Protein AF-A0A382UKI1-F1 (afdb_monomer_lite)

Secondary structure (DSSP, 8-state):
--GGGGGSPPPHHHHHHHHHHS----TT-S-HHHHHHHHHHHHHHHHHHHHHHT--THHHHHHHHTSS--------

pLDDT: mean 72.87, std 17.73, range [37.22, 93.0]

Foldseek 3Di:
DDPCVVVPDQDPVQVVCCVVVVDGDDPCPDPVVVVVVVVVVVVVVVVVVCVVVVHDPVVPVVVVVVPPDDPPDDDD

Sequence (76 aa):
MDPACLQHQVTEQERTTFERDGYLIVENAIPQSLVDRLVPISDRVDRQERDRMGKSPEDGRQREASLLPGKQQPEY

Structure (mmCIF, N/CA/C/O backbone):
data_AF-A0A382UKI1-F1
#
_entry.id   AF-A0A382UKI1-F1
#
loop_
_atom_site.group_PDB
_atom_site.id
_atom_site.type_symbol
_atom_site.label_atom_id
_atom_site.label_alt_id
_atom_site.label_comp_id
_atom_site.label_asym_id
_atom_site.label_entity_id
_atom_site.label_seq_id
_atom_site.pdbx_PDB_ins_code
_atom_site.Cartn_x
_atom_site.Cartn_y
_atom_site.Cartn_z
_atom_site.occupancy
_atom_site.B_iso_or_equiv
_atom_site.auth_seq_id
_atom_site.auth_comp_id
_atom_site.auth_asym_id
_atom_site.auth_atom_id
_atom_site.pdbx_PDB_model_num
ATOM 1 N N . MET A 1 1 ? -6.094 19.398 1.893 1.00 52.12 1 MET A N 1
ATOM 2 C CA . MET A 1 1 ? -6.625 18.230 2.621 1.00 52.12 1 MET A CA 1
ATOM 3 C C . MET A 1 1 ? -8.047 18.044 2.136 1.00 52.12 1 MET A C 1
ATOM 5 O O . MET A 1 1 ? -8.806 19.001 2.214 1.00 52.12 1 MET A O 1
ATOM 9 N N . ASP A 1 2 ? -8.349 16.908 1.514 1.00 67.06 2 ASP A N 1
ATOM 10 C CA . ASP A 1 2 ? -9.687 16.633 0.984 1.00 67.06 2 ASP A CA 1
ATOM 11 C C . ASP A 1 2 ? -10.612 16.240 2.150 1.00 67.06 2 ASP A C 1
ATOM 13 O O . ASP A 1 2 ? -10.295 15.274 2.840 1.00 67.06 2 ASP A O 1
ATOM 17 N N . PRO A 1 3 ? -11.717 16.959 2.413 1.00 68.12 3 PRO A N 1
ATOM 18 C CA . PRO A 1 3 ? -12.630 16.642 3.512 1.00 68.12 3 PRO A CA 1
ATOM 19 C C . PRO A 1 3 ? -13.287 15.253 3.403 1.00 68.12 3 PRO A C 1
ATOM 21 O O . PRO A 1 3 ? -13.787 14.751 4.410 1.00 68.12 3 PRO A O 1
ATOM 24 N N . AL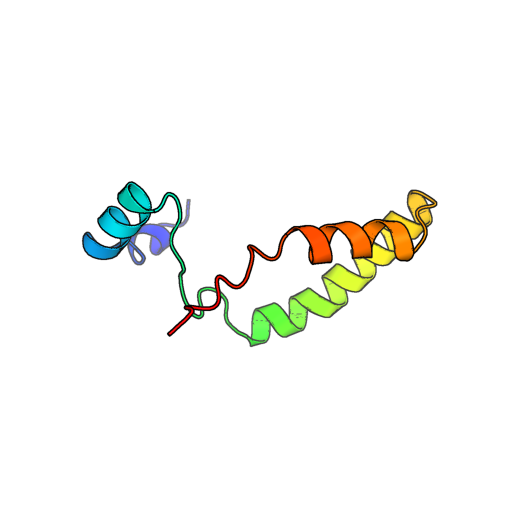A A 1 4 ? -13.252 14.591 2.240 1.00 65.94 4 ALA A N 1
ATOM 25 C CA . ALA A 1 4 ? -13.714 13.213 2.077 1.00 65.94 4 ALA A CA 1
ATOM 26 C C . ALA A 1 4 ? -12.899 12.196 2.901 1.00 65.94 4 ALA A C 1
ATOM 28 O O . ALA A 1 4 ? -13.412 11.127 3.227 1.00 65.94 4 ALA A O 1
ATOM 29 N N . CYS A 1 5 ? -11.670 12.524 3.325 1.00 58.62 5 CYS A N 1
ATOM 30 C CA . CYS A 1 5 ? -10.889 11.646 4.203 1.00 58.62 5 CYS A CA 1
ATOM 31 C C . CYS A 1 5 ? -11.540 11.431 5.582 1.00 58.62 5 CYS A C 1
ATOM 33 O O . CYS A 1 5 ? -11.265 10.433 6.241 1.00 58.62 5 CYS A O 1
ATOM 35 N N . LEU A 1 6 ? -12.445 12.325 5.996 1.00 60.56 6 LEU A N 1
ATOM 36 C CA . LEU A 1 6 ? -13.212 12.212 7.239 1.00 60.56 6 LEU A CA 1
ATOM 37 C C . LEU A 1 6 ? -14.381 11.220 7.140 1.00 60.56 6 LEU A C 1
ATOM 39 O O . LEU A 1 6 ? -15.009 10.944 8.160 1.00 60.56 6 LEU A O 1
ATOM 43 N N . GLN A 1 7 ? -1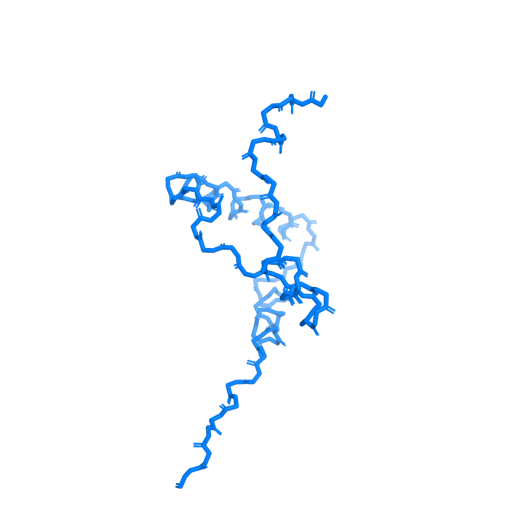4.689 10.702 5.944 1.00 64.25 7 GLN A N 1
ATOM 44 C CA . GLN A 1 7 ? -15.753 9.713 5.723 1.00 64.25 7 GLN A CA 1
ATOM 45 C C . GLN A 1 7 ? -15.278 8.269 5.934 1.00 64.25 7 GLN A C 1
ATOM 47 O O . GLN A 1 7 ? -16.098 7.380 6.140 1.00 64.25 7 GLN A O 1
ATOM 52 N N . HIS A 1 8 ? -13.964 8.038 5.929 1.00 67.25 8 HIS A N 1
ATOM 53 C CA . HIS A 1 8 ? -13.344 6.729 6.144 1.00 67.25 8 HIS A CA 1
ATOM 54 C C . HIS A 1 8 ? -12.584 6.718 7.471 1.00 67.25 8 HIS A C 1
ATOM 56 O O . HIS A 1 8 ? -11.381 6.468 7.524 1.00 67.25 8 HIS A O 1
ATOM 62 N N . GLN A 1 9 ? -13.285 7.078 8.547 1.00 70.44 9 GLN A N 1
ATOM 63 C CA . GLN A 1 9 ? -12.717 7.007 9.888 1.00 70.44 9 GLN A CA 1
ATOM 64 C C . GLN A 1 9 ? -12.545 5.548 10.296 1.00 70.44 9 GLN A C 1
ATOM 66 O O . GLN A 1 9 ? -13.440 4.731 10.092 1.00 70.44 9 GLN A O 1
ATOM 71 N N . VAL A 1 10 ? -11.395 5.257 10.900 1.00 73.00 10 VAL A N 1
ATOM 72 C CA . VAL A 1 10 ? -11.144 3.981 11.567 1.00 73.00 10 VAL A CA 1
ATOM 73 C C . VAL A 1 10 ? -12.212 3.774 12.641 1.00 73.00 10 VAL A C 1
ATOM 75 O O . VAL A 1 10 ? -12.468 4.659 13.462 1.00 73.00 10 VAL A O 1
ATOM 78 N N . THR A 1 11 ? -12.848 2.610 12.621 1.00 82.19 11 THR A N 1
ATOM 79 C CA . THR A 1 11 ? -13.793 2.198 13.659 1.00 82.19 11 THR A CA 1
ATOM 80 C C . THR A 1 11 ? -13.059 1.940 14.976 1.00 82.19 11 THR A C 1
ATOM 82 O O . THR A 1 11 ? -11.856 1.676 15.000 1.00 82.19 11 THR A O 1
ATOM 85 N N . GLU A 1 12 ? -13.770 1.968 16.105 1.00 81.00 12 GLU A N 1
ATOM 86 C CA . GLU A 1 12 ? -13.154 1.659 17.406 1.00 81.00 12 GLU A CA 1
ATOM 87 C C . GLU A 1 12 ? -12.510 0.264 17.432 1.00 81.00 12 GLU A C 1
ATOM 89 O O . GLU A 1 12 ? -11.438 0.093 18.003 1.00 81.00 12 GLU A O 1
ATOM 94 N N . GLN A 1 13 ? -13.106 -0.718 16.749 1.00 80.25 13 GLN A N 1
ATOM 95 C CA . GLN A 1 13 ? -12.564 -2.077 16.659 1.00 80.25 13 GLN A CA 1
ATOM 96 C C . GLN A 1 13 ? -11.260 -2.139 15.853 1.00 80.25 13 GLN A C 1
ATOM 98 O O . GLN A 1 13 ? -10.301 -2.795 16.269 1.00 80.25 13 GLN A O 1
ATOM 103 N N . GLU A 1 14 ? -11.192 -1.436 14.722 1.00 82.31 14 GLU A N 1
ATOM 104 C CA . GLU A 1 14 ? -9.969 -1.326 13.919 1.00 82.31 14 GLU A CA 1
ATOM 105 C C . GLU A 1 14 ? -8.875 -0.576 14.682 1.00 82.31 14 GLU A C 1
ATOM 107 O O . GLU A 1 14 ? -7.709 -0.967 14.638 1.00 82.31 14 GLU A O 1
ATOM 112 N N . ARG A 1 15 ? -9.251 0.447 15.459 1.00 83.75 15 ARG A N 1
ATOM 113 C CA . ARG A 1 15 ? -8.333 1.168 16.343 1.00 83.75 15 ARG A CA 1
ATOM 114 C C . ARG A 1 15 ? -7.762 0.259 17.424 1.00 83.75 15 ARG A C 1
ATOM 116 O O . ARG A 1 15 ? -6.551 0.231 17.604 1.00 83.75 15 ARG A O 1
ATOM 123 N N . THR A 1 16 ? -8.608 -0.503 18.115 1.00 85.12 16 THR A N 1
ATOM 124 C CA . THR A 1 16 ? -8.160 -1.463 19.134 1.00 85.12 16 THR A CA 1
ATOM 125 C C . THR A 1 16 ? -7.248 -2.530 18.531 1.00 85.12 16 THR A C 1
ATOM 127 O O . THR A 1 16 ? -6.250 -2.899 19.143 1.00 85.12 16 THR A O 1
ATOM 130 N N . THR A 1 17 ? -7.556 -3.003 17.321 1.00 85.25 17 THR A N 1
ATOM 131 C CA . THR A 1 17 ? -6.714 -3.973 16.605 1.00 85.25 17 THR A CA 1
ATOM 132 C C . THR 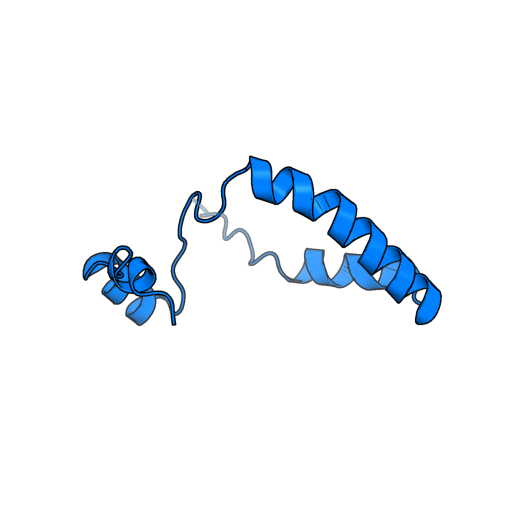A 1 17 ? -5.350 -3.370 16.275 1.00 85.25 17 THR A C 1
ATOM 134 O O . THR A 1 17 ? -4.330 -3.977 16.583 1.00 85.25 17 THR A O 1
ATOM 137 N N . PHE A 1 18 ? -5.316 -2.141 15.755 1.00 87.06 18 PHE A N 1
ATOM 138 C CA . PHE A 1 18 ? -4.071 -1.424 15.482 1.00 87.06 18 PHE A CA 1
ATOM 139 C C . PHE A 1 18 ? -3.238 -1.178 16.748 1.00 87.06 18 PHE A C 1
ATOM 141 O O . PHE A 1 18 ? -2.032 -1.402 16.740 1.00 87.06 18 PHE A O 1
ATOM 148 N N . GLU A 1 19 ? -3.863 -0.739 17.843 1.00 87.44 19 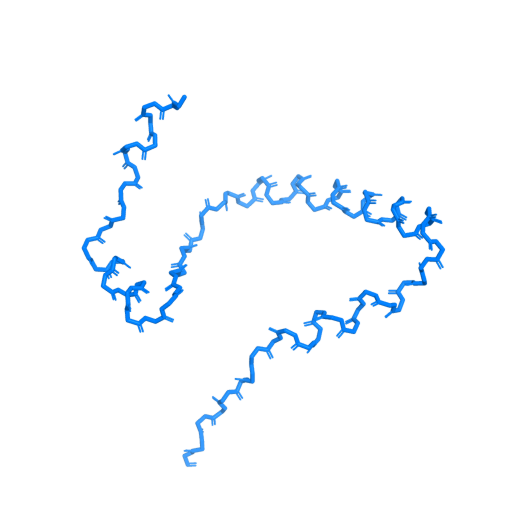GLU A N 1
ATOM 149 C CA . GLU A 1 19 ? -3.179 -0.476 19.116 1.00 87.44 19 GLU A CA 1
ATOM 150 C C . GLU A 1 19 ? -2.629 -1.761 19.759 1.00 87.44 19 GLU A C 1
ATOM 152 O O . GLU A 1 19 ? -1.564 -1.727 20.375 1.00 87.44 19 GLU A O 1
ATOM 157 N N . ARG A 1 20 ? -3.322 -2.896 19.597 1.00 90.44 20 ARG A N 1
ATOM 158 C CA . ARG A 1 20 ? -2.894 -4.203 20.119 1.00 90.44 20 ARG A CA 1
ATOM 159 C C . ARG A 1 20 ? -1.806 -4.852 19.261 1.00 90.44 20 ARG A C 1
ATOM 161 O O . ARG A 1 20 ? -0.831 -5.358 19.809 1.00 90.44 20 ARG A O 1
ATOM 168 N N . ASP A 1 21 ? -1.983 -4.856 17.942 1.00 88.81 21 ASP A N 1
ATOM 169 C CA . ASP A 1 21 ? -1.169 -5.655 17.017 1.00 88.81 21 ASP A CA 1
ATOM 170 C C . ASP A 1 21 ? -0.062 -4.826 16.340 1.00 88.81 21 ASP A C 1
ATOM 172 O O . ASP A 1 21 ? 0.874 -5.381 15.765 1.00 88.81 21 ASP A O 1
ATOM 176 N N . GLY A 1 22 ? -0.141 -3.493 16.421 1.00 89.88 22 GLY A N 1
ATOM 177 C CA . GLY A 1 22 ? 0.801 -2.547 15.813 1.00 89.88 22 GLY A CA 1
ATOM 178 C C . GLY A 1 22 ? 0.590 -2.318 14.312 1.00 89.88 22 GLY A C 1
ATOM 179 O O . GLY A 1 22 ? 1.329 -1.550 13.696 1.00 89.88 22 GLY A O 1
ATOM 180 N N . TYR A 1 23 ? -0.401 -2.976 13.710 1.00 86.75 23 TYR A N 1
ATOM 181 C CA . TYR A 1 23 ? -0.778 -2.841 12.306 1.00 86.75 23 TYR A CA 1
ATOM 182 C C . TYR A 1 23 ? -2.282 -3.083 12.129 1.00 86.75 23 TYR A C 1
ATOM 184 O O . TYR A 1 23 ? -2.939 -3.669 12.984 1.00 86.75 23 TYR A O 1
ATOM 192 N N . LEU A 1 24 ? -2.831 -2.629 11.002 1.00 86.75 24 LEU A N 1
ATOM 193 C CA . LEU A 1 24 ? -4.219 -2.863 10.613 1.00 86.75 24 LEU A CA 1
ATOM 194 C C . LEU A 1 24 ? -4.240 -3.384 9.178 1.00 86.75 24 LEU A C 1
ATOM 196 O O . LEU A 1 24 ? -3.674 -2.756 8.283 1.00 86.75 24 LEU A O 1
ATOM 200 N N . ILE A 1 25 ? -4.890 -4.524 8.960 1.00 85.56 25 ILE A N 1
ATOM 201 C CA . ILE A 1 25 ? -5.112 -5.064 7.619 1.00 85.56 25 ILE A CA 1
ATOM 202 C C . ILE A 1 25 ? -6.452 -4.535 7.126 1.00 85.56 25 ILE A C 1
ATOM 204 O O . ILE A 1 25 ? -7.490 -4.840 7.705 1.00 85.56 25 ILE A O 1
ATOM 208 N N . VAL A 1 26 ? -6.422 -3.758 6.046 1.00 84.25 26 VAL A N 1
ATOM 209 C CA . VAL A 1 26 ? -7.628 -3.278 5.369 1.00 84.25 26 VAL A CA 1
ATOM 210 C C . VAL A 1 26 ? -7.775 -4.050 4.066 1.00 84.25 26 VAL A C 1
ATOM 212 O O . VAL A 1 26 ? -7.027 -3.839 3.107 1.00 84.25 26 VAL A O 1
ATOM 215 N N . GLU A 1 27 ? -8.725 -4.978 4.037 1.00 84.12 27 GLU A N 1
ATOM 216 C CA . GLU A 1 27 ? -9.011 -5.760 2.837 1.00 84.12 27 GLU A CA 1
ATOM 217 C C . GLU A 1 27 ? -9.591 -4.863 1.740 1.00 84.12 27 GLU A C 1
ATOM 219 O O . GLU A 1 27 ? -10.447 -4.018 1.994 1.00 84.12 27 GLU A O 1
ATOM 224 N N . ASN A 1 28 ? -9.133 -5.052 0.499 1.00 83.88 28 ASN A N 1
ATOM 225 C CA . ASN A 1 28 ? -9.604 -4.296 -0.668 1.00 83.88 28 ASN A CA 1
ATOM 226 C C . ASN A 1 28 ? -9.468 -2.765 -0.528 1.00 83.88 28 ASN A C 1
ATOM 228 O O . ASN A 1 28 ? -10.212 -2.018 -1.162 1.00 83.88 28 ASN A O 1
ATOM 232 N N . ALA A 1 29 ? -8.492 -2.292 0.259 1.00 83.81 29 ALA A N 1
ATOM 233 C CA . ALA A 1 29 ? -8.216 -0.863 0.448 1.00 83.81 29 ALA A CA 1
ATOM 234 C C . ALA A 1 29 ? -7.947 -0.117 -0.870 1.00 83.81 29 ALA A C 1
ATOM 236 O O . ALA A 1 29 ? -8.151 1.091 -0.969 1.00 83.81 29 ALA A O 1
ATOM 237 N N . ILE A 1 30 ? -7.468 -0.843 -1.882 1.00 85.50 30 ILE A N 1
ATOM 238 C CA . ILE A 1 30 ? -7.201 -0.327 -3.217 1.00 85.50 30 ILE A CA 1
ATOM 239 C C . ILE A 1 30 ? -8.022 -1.145 -4.222 1.00 85.50 30 ILE A C 1
ATOM 241 O O . ILE A 1 30 ? -7.936 -2.375 -4.209 1.00 85.50 30 ILE A O 1
ATOM 245 N N . PRO A 1 31 ? -8.785 -0.499 -5.124 1.00 90.19 31 PRO A N 1
ATOM 246 C CA . PRO A 1 31 ? -9.488 -1.199 -6.190 1.00 90.19 31 PRO A CA 1
ATOM 247 C C . PRO A 1 31 ? -8.518 -1.998 -7.061 1.00 90.19 31 PRO A C 1
ATOM 249 O O . PRO A 1 31 ? -7.498 -1.463 -7.501 1.00 90.19 31 PRO A O 1
ATOM 252 N N . GLN A 1 32 ? -8.884 -3.235 -7.403 1.00 87.38 32 GLN A N 1
ATOM 253 C CA . GLN A 1 32 ? -8.050 -4.107 -8.239 1.00 87.38 32 GLN A CA 1
ATOM 254 C C . GLN A 1 32 ? -7.655 -3.439 -9.566 1.00 87.38 32 GLN A C 1
ATOM 256 O O . GLN A 1 32 ? -6.501 -3.483 -9.970 1.00 87.38 32 GLN A O 1
ATOM 261 N N . SER A 1 33 ? -8.579 -2.697 -10.180 1.00 90.75 33 SER A N 1
ATOM 262 C CA . SER A 1 33 ? -8.312 -1.954 -11.420 1.00 90.75 33 SER A CA 1
ATOM 263 C C . SER A 1 33 ? -7.206 -0.895 -11.303 1.00 90.75 33 SER A C 1
ATOM 265 O O . SER A 1 33 ? -6.559 -0.572 -12.302 1.00 90.75 33 SER A O 1
ATOM 267 N N . LEU A 1 34 ? -6.983 -0.331 -10.110 1.00 89.12 34 LEU A N 1
ATOM 268 C CA . LEU A 1 34 ? -5.882 0.598 -9.866 1.00 89.12 34 LEU A CA 1
ATOM 269 C C . LEU A 1 34 ? -4.562 -0.161 -9.711 1.00 89.12 34 LEU A C 1
ATOM 271 O O . LEU A 1 34 ? -3.551 0.275 -10.259 1.00 89.12 34 LEU A O 1
ATOM 275 N N . VAL A 1 35 ? -4.587 -1.313 -9.032 1.00 89.69 35 VAL A N 1
ATOM 276 C CA . VAL A 1 35 ? -3.435 -2.222 -8.921 1.00 89.69 35 VAL A CA 1
ATOM 277 C C . VAL A 1 35 ? -2.985 -2.670 -10.310 1.00 89.69 35 VAL A C 1
ATOM 279 O O . VAL A 1 35 ? -1.820 -2.498 -10.656 1.00 89.69 35 VAL A O 1
ATOM 282 N N . ASP A 1 36 ? -3.916 -3.121 -11.151 1.00 92.19 36 ASP A N 1
ATOM 283 C CA . ASP A 1 36 ? -3.631 -3.604 -12.507 1.00 92.19 36 ASP A CA 1
ATOM 284 C C . ASP A 1 36 ? -2.970 -2.532 -13.388 1.00 92.19 36 ASP A C 1
ATOM 286 O O . ASP A 1 36 ? -2.138 -2.836 -14.243 1.00 92.19 36 ASP A O 1
ATOM 290 N N . ARG A 1 37 ? -3.310 -1.254 -13.174 1.00 92.56 37 ARG A N 1
ATOM 291 C CA . ARG A 1 37 ? -2.665 -0.123 -13.861 1.00 92.56 37 ARG A CA 1
ATOM 292 C C . ARG A 1 37 ? -1.294 0.206 -13.281 1.00 92.56 37 ARG A C 1
ATOM 294 O O . ARG A 1 37 ? -0.408 0.608 -14.033 1.00 92.56 37 ARG A O 1
ATOM 301 N N . LEU A 1 38 ? -1.125 0.081 -11.966 1.00 91.69 38 LEU A N 1
ATOM 302 C CA . LEU A 1 38 ? 0.109 0.444 -11.275 1.00 91.69 38 LEU A CA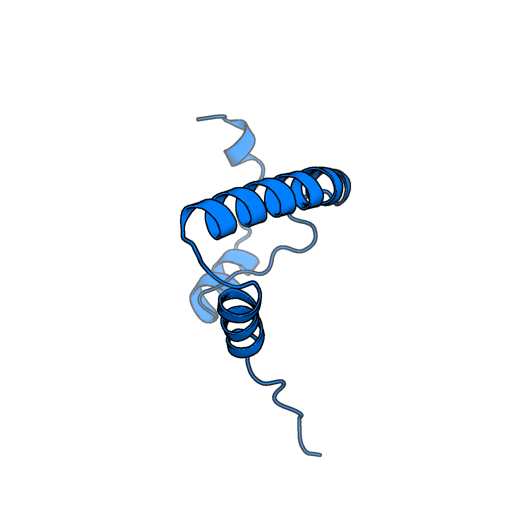 1
ATOM 303 C C . LEU A 1 38 ? 1.231 -0.567 -11.528 1.00 91.69 38 LEU A C 1
ATOM 305 O O . LEU A 1 38 ? 2.366 -0.146 -11.735 1.00 91.69 38 LEU A O 1
ATOM 309 N N . VAL A 1 39 ? 0.918 -1.865 -11.565 1.00 91.44 39 VAL A N 1
ATOM 310 C CA . VAL A 1 39 ? 1.892 -2.955 -11.765 1.00 91.44 39 VAL A CA 1
ATOM 311 C C . VAL A 1 39 ? 2.830 -2.706 -12.960 1.00 91.44 39 VAL A C 1
ATOM 313 O O . VAL A 1 39 ? 4.031 -2.558 -12.734 1.00 91.44 39 VAL A O 1
ATOM 3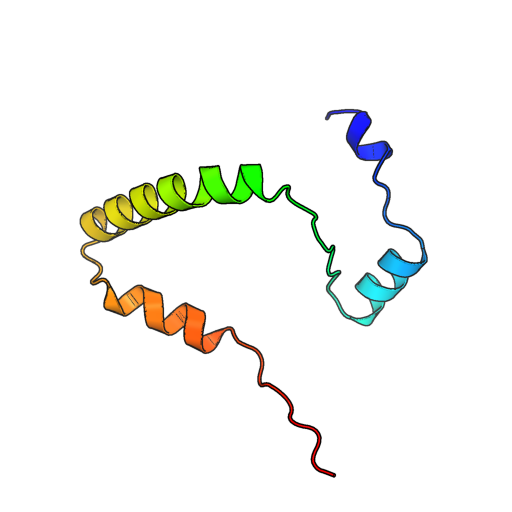16 N N . PRO A 1 40 ? 2.349 -2.537 -14.210 1.00 92.12 40 PRO A N 1
ATOM 317 C CA . PRO A 1 40 ? 3.243 -2.362 -15.357 1.00 92.12 40 PRO A CA 1
ATOM 318 C C . PRO A 1 40 ? 4.035 -1.045 -15.314 1.00 92.12 40 PRO A C 1
ATOM 320 O O . PRO A 1 40 ? 5.113 -0.942 -15.904 1.00 92.12 40 PRO A O 1
ATOM 323 N N . ILE A 1 41 ? 3.514 -0.016 -14.635 1.00 93.00 41 ILE A N 1
ATOM 324 C CA . ILE A 1 41 ? 4.215 1.260 -14.450 1.00 93.00 41 ILE A CA 1
ATOM 325 C C . ILE A 1 41 ? 5.369 1.072 -13.464 1.00 93.00 41 ILE A C 1
ATOM 327 O O . ILE A 1 41 ? 6.485 1.505 -13.755 1.00 93.00 41 ILE A O 1
ATOM 331 N N . SER A 1 42 ? 5.100 0.409 -12.338 1.00 89.00 42 SER A N 1
ATOM 332 C CA . SER A 1 42 ? 6.088 0.085 -11.310 1.00 89.00 42 SER A CA 1
ATOM 333 C C . SER A 1 42 ? 7.210 -0.775 -11.887 1.00 89.00 42 SER A C 1
ATOM 335 O O . SER A 1 42 ? 8.374 -0.409 -11.759 1.00 89.00 42 SER A O 1
ATOM 337 N N . ASP A 1 43 ? 6.872 -1.830 -12.635 1.00 89.12 43 ASP A N 1
ATOM 338 C CA . ASP A 1 43 ? 7.847 -2.714 -13.288 1.00 89.12 43 ASP A CA 1
ATOM 339 C C . ASP A 1 43 ? 8.781 -1.960 -14.240 1.00 89.12 43 ASP A C 1
ATOM 341 O O . ASP A 1 43 ? 9.977 -2.250 -14.336 1.00 89.12 43 ASP A O 1
ATOM 345 N N . ARG A 1 44 ? 8.242 -0.977 -14.971 1.00 91.25 44 ARG A N 1
ATOM 346 C CA . ARG A 1 44 ? 9.035 -0.150 -15.883 1.00 91.25 44 ARG A CA 1
ATOM 347 C C . ARG A 1 44 ? 9.996 0.758 -15.123 1.00 91.25 44 ARG A C 1
ATOM 349 O O . ARG A 1 44 ? 11.149 0.865 -15.531 1.00 91.25 44 ARG A O 1
ATOM 356 N N . VAL A 1 45 ? 9.523 1.423 -14.069 1.00 89.88 45 VAL A N 1
ATOM 357 C CA . VAL A 1 45 ? 10.350 2.324 -13.251 1.00 89.88 45 VAL A CA 1
ATOM 358 C C . VAL A 1 45 ? 11.446 1.533 -12.551 1.00 89.88 45 VAL A C 1
ATOM 360 O O . VAL A 1 45 ? 12.610 1.901 -12.635 1.00 89.88 45 VAL A O 1
ATOM 363 N N . ASP A 1 46 ? 11.097 0.410 -11.935 1.00 86.56 46 ASP A N 1
ATOM 364 C CA . ASP A 1 46 ? 12.054 -0.454 -11.260 1.00 86.56 46 ASP A CA 1
ATOM 365 C C . ASP A 1 46 ? 13.136 -0.972 -12.225 1.00 86.56 46 ASP A C 1
ATOM 367 O O . ASP A 1 46 ? 14.322 -0.906 -11.905 1.00 86.56 46 ASP A O 1
ATOM 371 N N . ARG A 1 47 ? 12.770 -1.387 -13.447 1.00 85.88 47 ARG A N 1
ATOM 372 C CA . ARG A 1 47 ? 13.753 -1.768 -14.476 1.00 85.88 47 ARG A CA 1
ATOM 373 C C . ARG A 1 47 ? 14.697 -0.617 -14.823 1.00 85.88 47 ARG A C 1
ATOM 375 O O . ARG A 1 47 ? 15.907 -0.808 -14.822 1.00 85.88 47 ARG A O 1
ATOM 382 N N . GLN A 1 48 ? 14.152 0.570 -15.086 1.00 87.31 48 GLN A N 1
ATOM 383 C CA . GLN A 1 48 ? 14.947 1.755 -15.426 1.00 87.31 48 GLN A CA 1
ATOM 384 C C . GLN A 1 48 ? 15.911 2.144 -14.300 1.00 87.31 48 GLN A C 1
ATOM 386 O O . GLN A 1 48 ? 17.072 2.462 -14.552 1.00 87.31 48 GLN A O 1
ATOM 391 N N . GLU A 1 49 ? 15.445 2.094 -13.055 1.00 86.44 49 GLU A N 1
ATOM 392 C CA . GLU A 1 49 ? 16.250 2.423 -11.884 1.00 86.44 49 GLU A CA 1
ATOM 393 C C . GLU A 1 49 ? 17.315 1.351 -11.604 1.00 86.44 49 GLU A C 1
ATOM 395 O O . GLU A 1 49 ? 18.439 1.689 -11.230 1.00 86.44 49 GLU A O 1
ATOM 400 N N . ARG A 1 50 ? 17.021 0.067 -11.851 1.00 80.44 50 ARG A N 1
ATOM 401 C CA . ARG A 1 50 ? 18.013 -1.018 -11.766 1.00 80.44 50 ARG A CA 1
ATOM 402 C C . ARG A 1 50 ? 19.101 -0.895 -12.827 1.00 80.44 50 ARG A C 1
ATOM 404 O O . ARG A 1 50 ? 20.277 -0.969 -12.468 1.00 80.44 50 ARG A O 1
ATOM 411 N N . ASP A 1 51 ? 18.728 -0.612 -14.075 1.00 84.38 51 ASP A N 1
ATOM 412 C CA . ASP A 1 51 ? 19.673 -0.356 -15.169 1.00 84.38 51 ASP A CA 1
ATOM 413 C C . ASP A 1 51 ? 20.575 0.843 -14.836 1.00 84.38 51 ASP A C 1
ATOM 415 O O . ASP A 1 51 ? 21.797 0.777 -14.973 1.00 84.38 51 ASP A O 1
ATOM 419 N N . ARG A 1 52 ? 19.987 1.926 -14.312 1.00 81.25 52 ARG A N 1
ATOM 420 C CA . ARG A 1 52 ? 20.716 3.130 -13.891 1.00 81.25 52 ARG A CA 1
ATOM 421 C C . ARG A 1 52 ? 21.679 2.870 -12.731 1.00 81.25 52 ARG A C 1
ATOM 423 O O . ARG A 1 52 ? 22.747 3.476 -12.683 1.00 81.25 52 ARG A O 1
ATOM 430 N N . MET A 1 53 ? 21.302 2.014 -11.783 1.00 81.62 53 MET A N 1
ATOM 431 C CA . MET A 1 53 ? 22.123 1.676 -10.615 1.00 81.62 53 MET A CA 1
ATOM 432 C C . MET A 1 53 ? 23.107 0.525 -10.870 1.00 81.62 53 MET A C 1
ATOM 434 O O . MET A 1 53 ? 23.870 0.195 -9.964 1.00 81.62 53 MET A O 1
ATOM 438 N N . GLY A 1 54 ? 23.088 -0.097 -12.055 1.00 76.69 54 GLY A N 1
ATOM 439 C CA . GLY A 1 54 ? 23.908 -1.271 -12.364 1.00 76.69 54 GLY A CA 1
ATOM 440 C C . GLY A 1 54 ? 23.608 -2.480 -11.470 1.00 76.69 54 GLY A C 1
ATOM 441 O O . GLY A 1 54 ? 24.498 -3.292 -11.231 1.00 76.69 54 GLY A O 1
ATOM 442 N N . LYS A 1 55 ? 22.385 -2.577 -10.929 1.00 67.25 55 LYS A N 1
ATOM 443 C CA . LYS A 1 55 ? 21.968 -3.674 -10.044 1.00 67.25 55 LYS A CA 1
ATOM 444 C C . LYS A 1 55 ? 21.407 -4.818 -10.871 1.00 67.25 55 LYS A C 1
ATOM 446 O O . LYS A 1 55 ? 20.488 -4.614 -11.665 1.00 67.25 55 LYS A O 1
ATOM 451 N N . SER A 1 56 ? 21.925 -6.023 -10.654 1.00 60.62 56 SER A N 1
ATOM 452 C CA . SER A 1 56 ? 21.429 -7.208 -11.348 1.00 60.62 56 SER A CA 1
ATOM 453 C C . SER A 1 56 ? 20.010 -7.563 -10.872 1.00 60.62 56 SER A C 1
ATOM 455 O O . SER A 1 56 ? 19.636 -7.260 -9.734 1.00 60.62 56 SER A O 1
ATOM 457 N N . PRO A 1 57 ? 19.198 -8.251 -11.700 1.00 58.50 57 PRO A N 1
ATOM 458 C CA . PRO A 1 57 ? 17.837 -8.671 -11.343 1.00 58.50 57 PRO A CA 1
ATOM 459 C C . PRO A 1 57 ? 17.747 -9.480 -10.035 1.00 58.50 57 PRO A C 1
ATOM 461 O O . PRO A 1 57 ? 16.689 -9.547 -9.407 1.00 58.50 57 PRO A O 1
ATOM 464 N N . GLU A 1 58 ? 18.863 -10.089 -9.642 1.00 58.62 58 GLU A N 1
ATOM 465 C CA . GLU A 1 58 ? 19.042 -11.012 -8.522 1.00 58.62 58 GLU A CA 1
ATOM 466 C C . GLU A 1 58 ? 19.107 -10.297 -7.160 1.00 58.62 58 GLU A C 1
ATOM 468 O O . GLU A 1 58 ? 18.664 -10.855 -6.155 1.00 58.62 58 GLU A O 1
ATOM 473 N N . ASP A 1 59 ? 19.548 -9.033 -7.133 1.00 59.09 59 ASP A N 1
ATOM 474 C CA . ASP A 1 59 ? 19.753 -8.257 -5.898 1.00 59.09 59 ASP A CA 1
ATOM 475 C C . ASP A 1 59 ? 18.431 -7.836 -5.225 1.00 59.09 59 ASP A C 1
ATOM 477 O O . ASP A 1 59 ? 18.373 -7.600 -4.017 1.00 59.09 59 ASP A O 1
ATOM 481 N N . GLY A 1 60 ? 17.344 -7.738 -6.001 1.00 56.38 60 GLY A N 1
ATOM 482 C CA . GLY A 1 60 ? 16.011 -7.367 -5.505 1.00 56.38 60 GLY A CA 1
ATOM 483 C C . GLY A 1 60 ? 15.192 -8.551 -4.981 1.00 56.38 60 GLY A C 1
ATOM 484 O O . GLY A 1 60 ? 14.459 -8.414 -4.002 1.00 56.38 60 GLY A O 1
ATOM 485 N N . ARG A 1 61 ? 15.354 -9.740 -5.584 1.00 51.62 61 ARG A N 1
ATOM 486 C CA . ARG A 1 61 ? 14.541 -10.934 -5.276 1.00 51.62 61 ARG A CA 1
ATOM 487 C C . ARG A 1 61 ? 14.842 -11.516 -3.889 1.00 51.62 61 ARG A C 1
ATOM 489 O O . ARG A 1 61 ? 13.972 -12.124 -3.272 1.00 51.62 61 ARG A O 1
ATOM 496 N N . GLN A 1 62 ? 16.048 -11.292 -3.365 1.00 46.28 62 GLN A N 1
ATOM 497 C CA . GLN A 1 62 ? 16.427 -11.747 -2.022 1.00 46.28 62 GLN A CA 1
ATOM 498 C C . GLN A 1 62 ? 15.698 -10.985 -0.899 1.00 46.28 62 GLN A C 1
ATOM 500 O O . GLN A 1 62 ? 15.541 -11.527 0.193 1.00 46.28 62 GLN A O 1
ATOM 505 N N . ARG A 1 63 ? 15.206 -9.758 -1.147 1.00 47.12 63 ARG A N 1
ATOM 506 C CA . ARG A 1 63 ? 14.521 -8.956 -0.117 1.00 47.12 63 ARG A CA 1
ATOM 507 C C . ARG A 1 63 ? 13.049 -9.330 0.071 1.00 47.12 63 ARG A C 1
ATOM 509 O O . ARG A 1 63 ? 12.596 -9.353 1.209 1.00 47.12 63 ARG A O 1
ATOM 516 N N . GLU A 1 64 ? 12.329 -9.684 -0.996 1.00 43.16 64 GLU A N 1
ATOM 517 C CA . GLU A 1 64 ? 10.932 -10.152 -0.893 1.00 43.16 64 GLU A CA 1
ATOM 518 C C . GLU A 1 64 ? 10.825 -11.519 -0.209 1.00 43.16 64 GLU A C 1
ATOM 520 O O . GLU A 1 64 ? 9.965 -11.716 0.646 1.00 43.16 64 GLU A O 1
ATOM 525 N N . ALA A 1 65 ? 11.741 -12.447 -0.509 1.00 44.25 65 ALA A N 1
ATOM 526 C CA . ALA A 1 65 ? 11.760 -13.766 0.127 1.00 44.25 65 ALA A CA 1
ATOM 527 C C . ALA A 1 65 ? 12.095 -13.705 1.631 1.00 44.25 65 ALA A C 1
ATOM 529 O O . ALA A 1 65 ? 11.723 -14.605 2.379 1.00 44.25 65 ALA A O 1
ATOM 530 N N . SER A 1 66 ? 12.769 -12.640 2.078 1.00 44.09 66 SER A N 1
ATOM 531 C CA . SER A 1 66 ? 13.117 -12.424 3.486 1.00 44.09 66 SER A CA 1
ATOM 532 C C . SER A 1 66 ? 12.016 -11.720 4.290 1.00 44.09 66 SER A C 1
ATOM 534 O O . SER A 1 66 ? 12.122 -11.677 5.514 1.00 44.09 66 SER A O 1
ATOM 536 N N . LEU A 1 67 ? 10.988 -11.156 3.639 1.00 45.81 67 LEU A N 1
ATOM 537 C CA . LEU A 1 67 ? 9.915 -10.405 4.305 1.00 45.81 67 LEU A CA 1
ATOM 538 C C . LEU A 1 67 ? 8.615 -11.195 4.493 1.00 45.81 67 LEU A C 1
ATOM 540 O O . LEU A 1 67 ? 7.657 -10.644 5.026 1.00 45.81 67 LEU A O 1
ATOM 544 N N . LEU A 1 68 ? 8.560 -12.468 4.089 1.00 41.97 68 LEU A N 1
ATOM 545 C CA . LEU A 1 68 ? 7.454 -13.342 4.469 1.00 41.97 68 LEU A CA 1
ATOM 546 C C . LEU A 1 68 ? 7.644 -13.737 5.943 1.00 41.97 68 LEU A C 1
ATOM 548 O O . LEU A 1 68 ? 8.555 -14.519 6.233 1.00 41.97 68 LEU A O 1
ATOM 552 N N . PRO A 1 69 ? 6.830 -13.227 6.892 1.00 41.75 69 PRO A N 1
ATOM 553 C CA . PRO A 1 69 ? 6.873 -13.730 8.253 1.00 41.75 69 PRO A CA 1
ATOM 554 C C . PRO A 1 69 ? 6.522 -15.214 8.208 1.00 41.75 69 PRO A C 1
ATOM 556 O O . PRO A 1 69 ? 5.608 -15.632 7.488 1.00 41.75 69 PRO A O 1
ATOM 559 N N . GLY A 1 70 ? 7.307 -16.002 8.944 1.00 47.44 70 GLY A N 1
ATOM 560 C CA . GLY A 1 70 ? 7.165 -17.443 9.038 1.00 47.44 70 GLY A CA 1
ATOM 561 C C . GLY A 1 70 ? 5.699 -17.834 9.144 1.00 47.44 70 GLY A C 1
ATOM 562 O O . GLY A 1 70 ? 4.984 -17.395 10.044 1.00 47.44 70 GLY A O 1
ATOM 563 N N . LYS A 1 71 ? 5.253 -18.669 8.203 1.00 44.47 71 LYS A N 1
ATOM 564 C CA . LYS A 1 71 ? 4.059 -19.488 8.376 1.00 44.47 71 LYS A CA 1
ATOM 565 C C . LYS A 1 71 ? 4.315 -20.319 9.635 1.00 44.47 71 LYS A C 1
ATOM 567 O O . LYS A 1 71 ? 4.943 -21.369 9.556 1.00 44.47 71 LYS A O 1
ATOM 572 N N . GLN A 1 72 ? 3.899 -19.812 10.793 1.00 43.03 72 GLN A N 1
ATOM 573 C CA . GLN A 1 72 ? 3.789 -20.590 12.015 1.00 43.03 72 GLN A CA 1
ATOM 574 C C . GLN A 1 72 ? 2.725 -21.647 11.705 1.00 43.03 72 GLN A C 1
ATOM 576 O O . GLN A 1 72 ? 1.527 -21.369 11.713 1.00 43.03 72 GLN A O 1
ATOM 581 N N . GLN A 1 73 ? 3.171 -22.821 11.266 1.00 37.22 73 GLN A N 1
ATOM 582 C CA . GLN A 1 73 ? 2.306 -23.982 11.150 1.00 37.22 73 GLN A CA 1
ATOM 583 C C . GLN A 1 73 ? 1.902 -24.361 12.581 1.00 37.22 73 GLN A C 1
ATOM 585 O O . GLN A 1 73 ? 2.790 -24.490 13.426 1.00 37.22 73 GLN A O 1
ATOM 590 N N . PRO A 1 74 ? 0.604 -24.486 12.901 1.00 46.16 74 PRO A N 1
ATOM 591 C CA . PRO A 1 74 ? 0.206 -25.073 14.166 1.00 46.16 74 PRO A CA 1
ATOM 592 C C . PRO A 1 74 ? 0.517 -26.569 14.091 1.00 46.16 74 PRO A C 1
ATOM 594 O O . PRO A 1 74 ? -0.057 -27.286 13.272 1.00 46.16 74 PRO A O 1
ATOM 597 N N . GLU A 1 75 ? 1.458 -27.022 14.915 1.00 43.88 75 GLU A N 1
ATOM 598 C CA . GLU A 1 75 ? 1.600 -28.441 15.227 1.00 43.88 75 GLU A CA 1
ATOM 599 C C . GLU A 1 75 ? 0.359 -28.868 16.027 1.00 43.88 75 GLU A C 1
ATOM 601 O O . GLU A 1 75 ? 0.023 -28.242 17.036 1.00 43.88 75 GLU A O 1
ATOM 606 N N . TYR A 1 76 ? -0.342 -29.892 15.539 1.00 47.94 76 TYR A N 1
ATOM 607 C CA . TYR A 1 76 ? -1.378 -30.640 16.253 1.00 47.94 76 TYR A CA 1
ATOM 608 C C . TYR A 1 76 ? -0.964 -32.107 16.291 1.00 47.94 76 TYR A C 1
ATOM 610 O O . TYR A 1 76 ? -0.502 -32.600 15.235 1.00 47.94 76 TYR A O 1
#

Organism: NCBI:txid408172

Radius of gyration: 18.53 Å; chains: 1; bounding box: 40×49×36 Å